Protein AF-A0A258JX05-F1 (afdb_monomer_lite)

Structure (mmCIF, N/CA/C/O backbone):
data_AF-A0A258JX05-F1
#
_entry.id   AF-A0A258JX05-F1
#
loop_
_atom_site.group_PDB
_atom_site.id
_atom_site.type_symbol
_atom_site.label_atom_id
_atom_site.label_alt_id
_atom_site.label_comp_id
_atom_site.label_asym_id
_atom_site.label_entity_id
_atom_site.label_seq_id
_atom_site.pdbx_PDB_ins_code
_atom_site.Cartn_x
_atom_site.Cartn_y
_atom_site.Cartn_z
_atom_site.occupancy
_atom_site.B_iso_or_equiv
_atom_site.auth_seq_id
_atom_site.auth_comp_id
_atom_site.auth_asym_id
_atom_site.auth_atom_id
_atom_site.pdbx_PDB_model_num
ATOM 1 N N . GLN A 1 1 ? 13.673 12.722 -2.017 1.00 50.06 1 GLN A N 1
ATOM 2 C CA . GLN A 1 1 ? 13.336 11.393 -1.460 1.00 50.06 1 GLN A CA 1
ATOM 3 C C . GLN A 1 1 ? 13.006 10.469 -2.627 1.00 50.06 1 GLN A C 1
ATOM 5 O O . GLN A 1 1 ? 11.968 10.650 -3.245 1.00 50.06 1 GLN A O 1
ATOM 10 N N . GLN A 1 2 ? 13.936 9.604 -3.041 1.00 59.66 2 GLN A N 1
ATOM 11 C CA . GLN A 1 2 ? 13.885 8.984 -4.374 1.00 59.66 2 GLN A CA 1
ATOM 12 C C . GLN A 1 2 ? 13.309 7.552 -4.334 1.00 59.66 2 GLN A C 1
ATOM 14 O O . GLN A 1 2 ? 13.719 6.741 -3.511 1.00 59.66 2 GLN A O 1
ATOM 19 N N . GLY A 1 3 ? 12.356 7.244 -5.225 1.00 70.50 3 GLY A N 1
ATOM 20 C CA . GLY A 1 3 ? 11.972 5.877 -5.626 1.00 70.50 3 GLY A CA 1
ATOM 21 C C . GLY A 1 3 ? 10.748 5.236 -4.951 1.00 70.50 3 GLY A C 1
ATOM 22 O O . GLY A 1 3 ? 9.857 4.754 -5.648 1.00 70.50 3 GLY A O 1
ATOM 23 N N . VAL A 1 4 ? 10.657 5.224 -3.616 1.00 84.31 4 VAL A N 1
ATOM 24 C CA . VAL A 1 4 ? 9.656 4.370 -2.927 1.00 84.31 4 VAL A CA 1
ATOM 25 C C . VAL A 1 4 ? 8.220 4.911 -2.995 1.00 84.31 4 VAL A C 1
ATOM 27 O O . VAL A 1 4 ? 7.261 4.150 -3.116 1.00 84.31 4 VAL A O 1
ATOM 30 N N . GLY A 1 5 ? 8.050 6.238 -2.976 1.00 91.75 5 GLY A N 1
ATOM 31 C CA . GLY A 1 5 ? 6.731 6.861 -2.825 1.00 91.75 5 GLY A CA 1
ATOM 32 C C . GLY A 1 5 ? 5.773 6.599 -3.991 1.00 91.75 5 GLY A C 1
ATOM 33 O O . GLY A 1 5 ? 4.563 6.518 -3.786 1.00 91.75 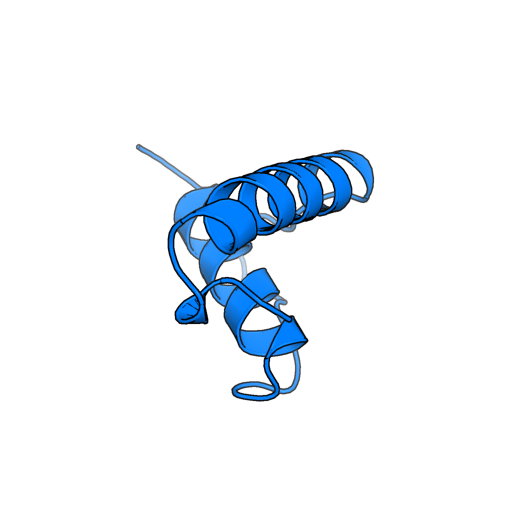5 GLY A O 1
ATOM 34 N N . LEU A 1 6 ? 6.288 6.452 -5.218 1.00 94.06 6 LEU A N 1
ATOM 35 C CA . LEU A 1 6 ? 5.453 6.085 -6.364 1.00 94.06 6 LEU A CA 1
ATOM 36 C C . LEU A 1 6 ? 5.024 4.612 -6.292 1.00 94.06 6 LEU A C 1
ATOM 38 O O . LEU A 1 6 ? 3.882 4.305 -6.622 1.00 94.06 6 LEU A O 1
ATOM 42 N N . ALA A 1 7 ? 5.903 3.717 -5.826 1.00 94.75 7 ALA A N 1
ATOM 43 C CA . ALA A 1 7 ? 5.614 2.285 -5.725 1.00 94.75 7 ALA A CA 1
ATOM 44 C C . ALA A 1 7 ? 4.513 2.022 -4.694 1.00 94.75 7 ALA A C 1
ATOM 46 O O . ALA A 1 7 ? 3.545 1.327 -4.991 1.00 94.75 7 ALA A O 1
ATOM 47 N N . VAL A 1 8 ? 4.595 2.686 -3.537 1.00 95.69 8 VAL A N 1
ATOM 48 C CA . VAL A 1 8 ? 3.553 2.634 -2.502 1.00 95.69 8 VAL A CA 1
ATOM 49 C C . VAL A 1 8 ? 2.220 3.169 -3.025 1.00 95.69 8 VAL A C 1
ATOM 51 O O . VAL A 1 8 ? 1.204 2.494 -2.890 1.00 95.69 8 VAL A O 1
ATOM 54 N N . ARG A 1 9 ? 2.198 4.343 -3.677 1.00 95.56 9 ARG A N 1
ATOM 55 C CA . ARG A 1 9 ? 0.951 4.912 -4.225 1.00 95.56 9 ARG A CA 1
ATOM 56 C C . ARG A 1 9 ? 0.287 3.980 -5.229 1.00 95.56 9 ARG A C 1
ATOM 58 O O . ARG A 1 9 ? -0.907 3.724 -5.120 1.00 95.56 9 ARG A O 1
ATOM 65 N N . LYS A 1 10 ? 1.060 3.457 -6.179 1.00 96.62 10 LYS A N 1
ATOM 66 C CA . LYS A 1 10 ? 0.547 2.531 -7.186 1.00 96.62 10 LYS A CA 1
ATOM 67 C C . LYS A 1 10 ? 0.019 1.235 -6.560 1.00 96.62 10 LYS A C 1
ATOM 69 O O . LYS A 1 10 ? -1.069 0.809 -6.933 1.00 96.62 10 LYS A O 1
ATOM 74 N N . TYR A 1 11 ? 0.716 0.675 -5.569 1.00 96.50 11 TYR A N 1
ATOM 75 C CA . TYR A 1 11 ? 0.252 -0.498 -4.821 1.00 96.50 11 TYR A CA 1
ATOM 76 C C . T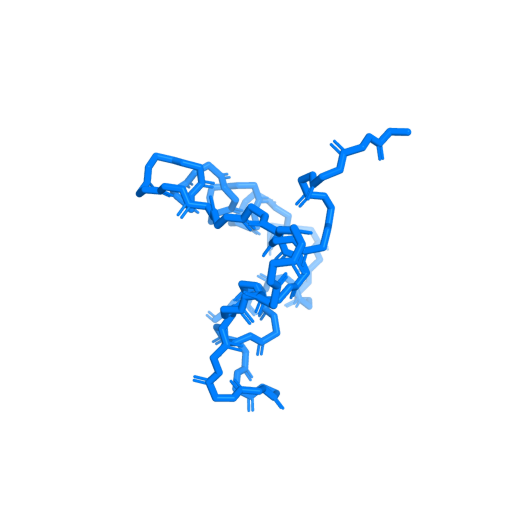YR A 1 11 ? -1.091 -0.246 -4.121 1.00 96.50 11 TYR A C 1
ATOM 78 O O . TYR A 1 11 ? -2.023 -1.035 -4.265 1.00 96.50 11 TYR A O 1
ATOM 86 N N . VAL A 1 12 ? -1.234 0.890 -3.429 1.00 96.44 12 VAL A N 1
ATOM 87 C CA . VAL A 1 12 ? -2.481 1.248 -2.733 1.00 96.44 12 VAL A CA 1
ATOM 88 C C . VAL A 1 12 ? -3.623 1.514 -3.717 1.00 96.44 12 VAL A C 1
ATOM 90 O O . VAL A 1 12 ? -4.740 1.055 -3.487 1.00 96.44 12 VAL A O 1
ATOM 93 N N . MET A 1 13 ? -3.363 2.217 -4.825 1.00 96.88 13 MET A N 1
ATOM 94 C CA . MET A 1 13 ? -4.369 2.444 -5.871 1.00 96.88 13 MET A CA 1
ATOM 95 C C . MET A 1 13 ? -4.831 1.128 -6.502 1.00 96.88 13 MET A C 1
ATOM 97 O O . MET A 1 13 ? -6.023 0.963 -6.747 1.00 96.88 13 MET A O 1
ATOM 101 N N . MET A 1 14 ? -3.909 0.185 -6.716 1.00 97.12 14 MET A N 1
ATOM 102 C CA . MET A 1 14 ? -4.223 -1.148 -7.225 1.00 97.12 14 MET A CA 1
ATOM 103 C C . MET A 1 14 ? -5.055 -1.959 -6.223 1.00 97.12 14 MET A C 1
ATOM 105 O O . MET A 1 14 ? -6.105 -2.468 -6.602 1.00 97.12 14 MET A O 1
ATOM 109 N N . ARG A 1 15 ? -4.666 -2.030 -4.936 1.00 95.38 15 ARG A N 1
ATOM 110 C CA . ARG A 1 15 ? -5.462 -2.736 -3.905 1.00 95.38 15 ARG A CA 1
ATOM 111 C C . ARG A 1 15 ? -6.879 -2.184 -3.755 1.00 95.38 15 ARG A C 1
ATOM 113 O O . ARG A 1 15 ? -7.775 -2.940 -3.408 1.00 95.38 15 ARG A O 1
ATOM 120 N N . ARG A 1 16 ? -7.080 -0.889 -4.016 1.00 95.69 16 ARG A N 1
ATOM 121 C CA . ARG A 1 16 ? -8.394 -0.225 -3.970 1.00 95.69 16 ARG A CA 1
ATOM 122 C C . ARG A 1 16 ? -9.189 -0.311 -5.274 1.00 95.69 16 ARG A C 1
ATOM 124 O O . ARG A 1 16 ? -10.278 0.244 -5.344 1.00 95.69 16 ARG A O 1
ATOM 131 N N . GLY A 1 17 ? -8.643 -0.940 -6.314 1.00 96.44 17 GLY A N 1
ATOM 132 C CA . GLY A 1 17 ? -9.317 -1.085 -7.604 1.00 96.44 17 GLY A CA 1
ATOM 133 C C . GLY A 1 17 ? -9.332 0.172 -8.483 1.00 96.44 17 GLY A C 1
ATOM 134 O O . GLY A 1 17 ? -10.056 0.200 -9.471 1.00 96.44 17 GLY A O 1
ATOM 135 N N . PHE A 1 18 ? -8.534 1.204 -8.182 1.00 97.12 18 PHE A N 1
ATOM 136 C CA . PHE A 1 18 ? -8.438 2.398 -9.038 1.00 97.12 18 PHE A CA 1
ATOM 137 C C . PHE A 1 18 ? -7.624 2.156 -10.313 1.00 97.12 18 PHE A C 1
ATOM 139 O O . PHE A 1 18 ? -7.848 2.813 -11.327 1.00 97.12 18 PHE A O 1
ATOM 146 N N . ILE A 1 19 ? -6.645 1.252 -10.256 1.00 97.81 19 ILE A N 1
ATOM 147 C CA . ILE A 1 19 ? -5.806 0.869 -11.395 1.00 97.81 19 ILE A CA 1
ATOM 148 C C . ILE A 1 19 ? -5.613 -0.645 -11.406 1.00 97.81 19 ILE A C 1
ATOM 150 O O . ILE A 1 19 ? -5.597 -1.277 -10.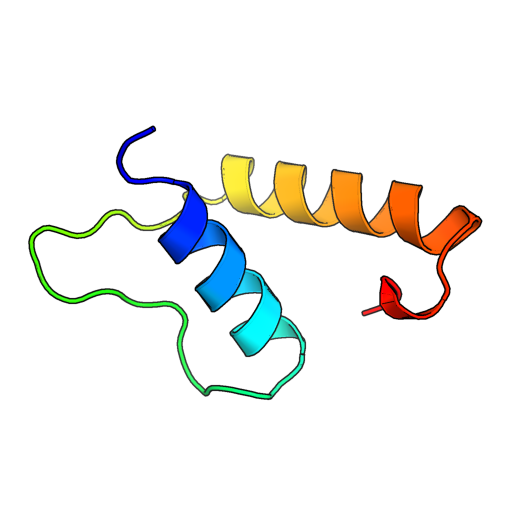355 1.00 97.81 19 ILE A O 1
ATOM 154 N N . ALA A 1 20 ? -5.393 -1.224 -12.585 1.00 97.94 20 ALA A N 1
ATOM 155 C CA . ALA A 1 20 ? -5.224 -2.671 -12.726 1.00 97.94 20 ALA A CA 1
ATOM 156 C C . ALA A 1 20 ? -3.847 -3.197 -12.270 1.00 97.94 20 ALA A C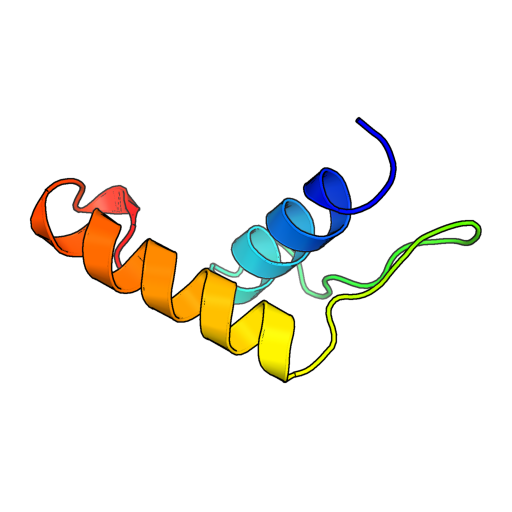 1
ATOM 158 O O . ALA A 1 20 ? -3.711 -4.381 -11.985 1.00 97.94 20 ALA A O 1
ATOM 159 N N . SER A 1 21 ? -2.807 -2.352 -12.236 1.00 96.25 21 SER A N 1
ATOM 160 C CA . SER A 1 21 ? -1.434 -2.792 -11.948 1.00 96.25 21 SER A CA 1
ATOM 161 C C . SER A 1 21 ? -0.578 -1.706 -11.301 1.00 96.25 21 SER A C 1
ATOM 163 O O . SER A 1 21 ? -0.580 -0.541 -11.726 1.00 96.25 21 SER A O 1
ATOM 165 N N . ASP A 1 22 ? 0.231 -2.105 -10.317 1.00 95.75 22 ASP A N 1
ATOM 166 C CA . ASP A 1 22 ? 1.187 -1.238 -9.638 1.00 95.75 22 ASP A CA 1
ATOM 167 C C . ASP A 1 22 ? 2.537 -1.072 -10.376 1.00 95.75 22 ASP A C 1
ATOM 169 O O . ASP A 1 22 ? 3.345 -0.219 -10.001 1.00 95.75 22 ASP A O 1
ATOM 173 N N . ALA A 1 23 ? 2.756 -1.802 -11.477 1.00 94.75 23 ALA A N 1
ATOM 174 C CA . ALA A 1 23 ? 4.021 -1.852 -12.214 1.00 94.75 23 ALA A CA 1
ATOM 175 C C . ALA A 1 23 ? 4.476 -0.488 -12.772 1.00 94.75 23 ALA A C 1
ATOM 177 O O . ALA A 1 23 ? 3.682 0.274 -13.327 1.00 94.75 23 ALA A O 1
ATOM 178 N N . GLN A 1 24 ? 5.768 -0.171 -12.672 1.00 92.56 24 GLN A N 1
ATOM 179 C CA . GLN A 1 24 ? 6.347 1.087 -13.164 1.00 92.56 24 GLN A CA 1
ATOM 180 C C . GLN A 1 24 ? 7.194 0.875 -14.421 1.00 92.56 24 GLN A C 1
ATOM 182 O O . GLN A 1 24 ? 7.823 -0.168 -14.590 1.00 92.56 24 GLN A O 1
ATOM 187 N N . ARG A 1 25 ? 7.245 1.890 -15.295 1.00 92.81 25 ARG A N 1
ATOM 188 C CA . ARG A 1 25 ? 8.207 1.921 -16.409 1.00 92.81 25 ARG A CA 1
ATOM 189 C C . ARG A 1 25 ? 9.613 2.197 -15.872 1.00 92.81 25 ARG A C 1
ATOM 191 O O . ARG A 1 25 ? 9.764 2.863 -14.852 1.00 92.81 25 ARG A O 1
ATOM 198 N N . LYS A 1 26 ? 10.636 1.692 -16.565 1.00 88.38 26 LYS A N 1
ATOM 199 C CA . LYS A 1 26 ? 12.038 1.894 -16.179 1.00 88.38 26 LYS A CA 1
ATOM 200 C C . LYS A 1 26 ? 12.480 3.350 -16.440 1.00 88.38 26 LYS A C 1
ATOM 202 O O . LYS A 1 26 ? 12.082 3.896 -17.468 1.00 88.38 26 LYS A O 1
ATOM 207 N N . PRO A 1 27 ? 13.325 3.942 -15.574 1.00 87.25 27 PRO A N 1
ATOM 208 C CA . PRO A 1 27 ? 13.785 3.403 -14.292 1.00 87.25 27 PRO A CA 1
ATOM 209 C C . PRO A 1 27 ? 12.697 3.548 -13.211 1.00 87.25 27 PRO A C 1
ATOM 211 O O . PRO A 1 27 ? 12.239 4.648 -12.921 1.00 87.25 27 PRO A O 1
ATOM 214 N N . GLY A 1 28 ? 12.284 2.433 -12.607 1.00 83.25 28 GLY A N 1
ATOM 215 C CA . GLY A 1 28 ? 11.215 2.397 -11.610 1.00 83.25 28 GLY A CA 1
ATOM 216 C C . GLY A 1 28 ? 11.369 1.184 -10.701 1.00 83.25 28 GLY A C 1
ATOM 217 O O . GLY A 1 28 ? 11.789 0.120 -11.155 1.00 83.25 28 GLY A O 1
ATOM 218 N N . GLY A 1 29 ? 11.077 1.363 -9.415 1.00 85.94 29 GLY A N 1
ATOM 219 C CA . GLY A 1 29 ? 11.169 0.310 -8.406 1.00 85.94 29 GLY A CA 1
ATOM 220 C C . GLY A 1 29 ? 9.804 -0.309 -8.124 1.00 85.94 29 GLY A C 1
ATOM 221 O O . GLY A 1 29 ? 8.788 0.386 -8.108 1.00 85.94 29 GLY A O 1
ATOM 222 N N . THR A 1 30 ? 9.779 -1.613 -7.869 1.00 87.81 30 THR A N 1
ATOM 223 C CA . THR A 1 30 ? 8.594 -2.322 -7.371 1.00 87.81 30 THR A CA 1
ATOM 224 C C . THR A 1 30 ? 8.759 -2.634 -5.892 1.00 87.81 30 THR A C 1
ATOM 226 O O . THR A 1 30 ? 9.873 -2.886 -5.432 1.00 87.81 30 THR A O 1
ATOM 229 N N . LEU A 1 31 ? 7.655 -2.681 -5.146 1.00 93.31 31 LEU A N 1
ATOM 230 C CA . LEU A 1 31 ? 7.694 -3.228 -3.793 1.00 93.31 31 LEU A CA 1
ATOM 231 C C . LEU A 1 31 ? 7.982 -4.734 -3.869 1.00 93.31 31 LEU A C 1
ATOM 233 O O . LEU A 1 31 ? 7.456 -5.432 -4.740 1.00 93.31 31 LEU A O 1
ATOM 237 N N . ASN A 1 32 ? 8.816 -5.244 -2.967 1.00 94.44 32 ASN A N 1
ATOM 238 C CA . ASN A 1 32 ? 8.908 -6.682 -2.733 1.00 94.44 32 ASN A CA 1
ATOM 239 C C . ASN A 1 32 ? 7.766 -7.129 -1.795 1.00 94.44 32 ASN A C 1
ATOM 241 O O . ASN A 1 32 ? 6.943 -6.319 -1.361 1.00 94.44 32 ASN A O 1
ATOM 245 N N . ALA A 1 33 ? 7.682 -8.429 -1.504 1.00 96.12 33 ALA A N 1
ATOM 246 C CA . ALA A 1 33 ? 6.619 -8.965 -0.652 1.00 96.12 33 ALA A CA 1
ATOM 247 C C . ALA A 1 33 ? 6.658 -8.398 0.780 1.00 96.12 33 ALA A C 1
ATOM 249 O O . ALA A 1 33 ? 5.611 -8.038 1.312 1.00 96.12 33 ALA A O 1
ATOM 250 N N . ALA A 1 34 ? 7.851 -8.250 1.366 1.00 96.88 34 ALA A N 1
ATOM 251 C CA . ALA A 1 34 ? 8.020 -7.689 2.707 1.00 96.88 34 ALA A CA 1
ATOM 252 C C . ALA A 1 34 ? 7.538 -6.231 2.784 1.00 96.88 34 ALA A C 1
ATOM 254 O O . ALA A 1 34 ? 6.719 -5.895 3.632 1.00 96.88 34 ALA A O 1
ATOM 255 N N . ALA A 1 35 ? 7.944 -5.389 1.831 1.00 95.38 35 ALA A N 1
ATOM 256 C CA . ALA A 1 35 ? 7.523 -3.994 1.770 1.00 95.38 35 ALA A CA 1
ATOM 257 C C . ALA A 1 35 ? 6.004 -3.848 1.561 1.00 95.38 35 ALA A C 1
ATOM 259 O O . ALA A 1 35 ? 5.392 -2.936 2.109 1.00 95.38 35 ALA A O 1
ATOM 260 N N . ARG A 1 36 ? 5.366 -4.752 0.799 1.00 96.06 36 ARG A N 1
ATOM 261 C CA . ARG A 1 36 ? 3.895 -4.789 0.694 1.00 96.06 36 ARG A CA 1
ATOM 262 C C . ARG A 1 36 ? 3.237 -5.097 2.038 1.00 96.06 36 ARG A C 1
ATOM 264 O O . ARG A 1 36 ? 2.311 -4.387 2.421 1.00 96.06 36 ARG A O 1
ATOM 271 N N . ALA A 1 37 ? 3.745 -6.093 2.764 1.00 97.69 37 ALA A N 1
ATOM 272 C CA . ALA A 1 37 ? 3.236 -6.451 4.086 1.00 97.69 37 ALA A CA 1
ATOM 273 C C . ALA A 1 37 ? 3.405 -5.308 5.103 1.00 97.69 37 ALA A C 1
ATOM 275 O O . ALA A 1 37 ? 2.494 -5.037 5.883 1.00 97.69 37 ALA A O 1
ATOM 276 N N . GLU A 1 38 ? 4.528 -4.587 5.058 1.00 97.50 38 GLU A N 1
ATOM 277 C CA . GLU A 1 38 ? 4.745 -3.393 5.882 1.00 97.50 38 GLU A CA 1
ATOM 278 C C . GLU A 1 38 ? 3.736 -2.283 5.557 1.00 97.50 38 GLU A C 1
ATOM 280 O O . GLU A 1 38 ? 3.145 -1.703 6.470 1.00 97.50 38 GLU A O 1
ATOM 285 N N . VAL A 1 39 ? 3.475 -2.012 4.272 1.00 96.38 39 VAL A N 1
ATOM 286 C CA . VAL A 1 39 ? 2.450 -1.038 3.859 1.00 96.38 39 VAL A CA 1
ATOM 287 C C . VAL A 1 39 ? 1.064 -1.457 4.354 1.00 96.38 39 VAL A C 1
ATOM 289 O O . VAL A 1 39 ? 0.343 -0.629 4.913 1.00 96.38 39 VAL A O 1
ATOM 292 N N . ASP A 1 40 ? 0.699 -2.731 4.207 1.00 97.19 40 ASP A N 1
ATOM 293 C CA . ASP A 1 40 ? -0.588 -3.252 4.677 1.00 97.19 40 ASP A CA 1
ATOM 294 C C . ASP A 1 40 ? -0.725 -3.155 6.204 1.00 97.19 40 ASP A C 1
ATOM 296 O O . ASP A 1 40 ? -1.785 -2.786 6.716 1.00 97.19 40 ASP A O 1
ATOM 300 N N . TYR A 1 41 ? 0.356 -3.412 6.941 1.00 97.88 41 TYR A N 1
ATOM 301 C CA . TYR A 1 41 ? 0.399 -3.241 8.390 1.00 97.88 41 TYR A CA 1
ATOM 302 C C . TYR A 1 41 ? 0.203 -1.776 8.809 1.00 97.88 41 TYR A C 1
ATOM 304 O O . TYR A 1 41 ? -0.543 -1.482 9.746 1.00 97.88 41 TYR A O 1
ATOM 312 N N . LEU A 1 42 ? 0.823 -0.824 8.109 1.00 97.12 42 LEU A N 1
ATOM 313 C CA . LEU A 1 42 ? 0.622 0.597 8.396 1.00 97.12 42 LEU A CA 1
ATOM 314 C C . LEU A 1 42 ? -0.807 1.051 8.070 1.00 97.12 42 LEU A C 1
ATOM 316 O O . LEU A 1 42 ? -1.393 1.811 8.844 1.00 97.12 42 LEU A O 1
ATOM 320 N N . LEU A 1 43 ? -1.394 0.554 6.978 1.00 97.31 43 LEU A N 1
ATOM 321 C CA . LEU A 1 43 ? -2.787 0.836 6.628 1.00 97.31 43 LEU A CA 1
ATOM 322 C C . LEU A 1 43 ? -3.767 0.251 7.649 1.00 97.31 43 LEU A C 1
ATOM 324 O O . LEU A 1 43 ? -4.714 0.939 8.023 1.00 97.31 43 LEU A O 1
ATOM 328 N N . SER A 1 44 ? -3.523 -0.959 8.163 1.00 97.38 44 SER A N 1
ATOM 329 C CA . SER A 1 44 ? -4.381 -1.560 9.194 1.00 97.38 44 SER A CA 1
ATOM 330 C C . SER A 1 44 ? -4.347 -0.770 10.506 1.00 97.38 44 SER A C 1
ATOM 332 O O . SER A 1 44 ? -5.381 -0.580 11.149 1.00 97.38 44 SER A O 1
ATOM 334 N N . ARG A 1 45 ? -3.182 -0.225 10.880 1.00 97.94 45 ARG A N 1
ATOM 335 C CA . ARG A 1 45 ? -3.062 0.691 12.023 1.00 97.94 45 ARG A CA 1
ATOM 336 C C . ARG A 1 45 ? -3.815 1.991 11.782 1.00 97.94 45 ARG A C 1
ATOM 338 O O . ARG A 1 45 ? -4.531 2.435 12.676 1.00 97.94 45 ARG A O 1
ATOM 345 N N . LEU A 1 46 ? -3.672 2.581 10.595 1.00 97.75 46 LEU A N 1
ATOM 346 C CA . LEU A 1 46 ? -4.361 3.817 10.232 1.00 97.75 46 LEU A CA 1
ATOM 347 C C . LEU A 1 46 ? -5.884 3.626 10.194 1.00 97.75 46 LEU A C 1
ATOM 349 O O . LEU A 1 46 ? -6.617 4.502 10.638 1.00 97.75 46 LEU A O 1
ATOM 353 N N . ALA A 1 47 ? -6.364 2.451 9.781 1.00 97.69 47 ALA A N 1
ATOM 354 C CA . ALA A 1 47 ? -7.783 2.099 9.754 1.00 97.69 47 ALA A CA 1
ATOM 355 C C . ALA A 1 47 ? -8.470 2.117 11.134 1.00 97.69 47 ALA A C 1
ATOM 357 O O . ALA A 1 47 ? -9.703 2.126 11.202 1.00 97.69 47 ALA A O 1
ATOM 358 N N . ARG A 1 48 ? -7.696 2.142 12.231 1.00 97.25 48 ARG A N 1
ATOM 359 C CA . ARG A 1 48 ? -8.212 2.310 13.599 1.00 97.25 48 ARG A CA 1
ATOM 360 C C . ARG A 1 48 ? -8.735 3.723 13.864 1.00 97.25 48 ARG A C 1
ATOM 362 O O . ARG A 1 48 ? -9.589 3.878 14.729 1.00 97.25 48 ARG A O 1
ATOM 369 N N . THR A 1 49 ? -8.220 4.732 13.160 1.00 98.00 49 THR A N 1
ATOM 370 C CA . THR A 1 49 ? -8.574 6.148 13.362 1.00 98.00 49 THR A CA 1
ATOM 371 C C . THR A 1 49 ? -9.118 6.820 12.104 1.00 98.00 49 THR A C 1
ATOM 373 O O . THR A 1 49 ? -9.936 7.727 12.217 1.00 98.00 49 THR A O 1
ATOM 376 N N . ASP A 1 50 ? -8.718 6.371 10.912 1.00 97.38 50 ASP A N 1
ATOM 377 C CA . ASP A 1 50 ? -9.205 6.873 9.628 1.00 97.38 50 ASP A CA 1
ATOM 378 C C . ASP A 1 50 ? -9.912 5.751 8.844 1.00 97.38 50 ASP A C 1
ATOM 380 O O . ASP A 1 50 ? -9.252 4.846 8.319 1.00 97.38 50 ASP A O 1
ATOM 384 N N . PRO A 1 51 ? -11.250 5.795 8.698 1.00 94.81 51 PRO A N 1
ATOM 385 C CA . PRO A 1 51 ? -11.994 4.758 7.990 1.00 94.81 51 P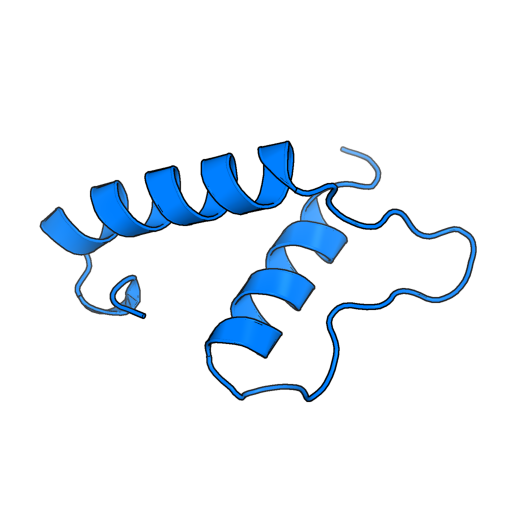RO A CA 1
ATOM 386 C C . PRO A 1 51 ? -11.625 4.667 6.508 1.00 94.81 51 PRO A C 1
ATOM 388 O O . PRO A 1 51 ? -11.788 3.601 5.917 1.00 94.81 51 PRO A O 1
ATOM 391 N N . ARG A 1 52 ? -11.075 5.730 5.903 1.00 92.94 52 ARG A N 1
ATOM 392 C CA . ARG A 1 52 ? -10.628 5.699 4.506 1.00 92.94 52 ARG A CA 1
ATOM 393 C C . ARG A 1 52 ? -9.473 4.733 4.308 1.00 92.94 52 ARG A C 1
ATOM 395 O O . ARG A 1 52 ? -9.236 4.353 3.169 1.00 92.94 52 ARG A O 1
ATOM 402 N N . ALA A 1 53 ? -8.732 4.358 5.353 1.00 95.12 53 ALA A N 1
ATOM 403 C CA . ALA A 1 53 ? -7.628 3.401 5.275 1.00 95.12 53 ALA A CA 1
ATOM 404 C C . ALA A 1 53 ? -8.075 1.929 5.303 1.00 95.12 53 ALA A C 1
ATOM 406 O O . ALA A 1 53 ? -7.242 1.057 5.063 1.00 95.12 53 ALA A O 1
ATOM 407 N N . LYS A 1 54 ? -9.364 1.649 5.544 1.00 89.94 54 LYS A N 1
ATOM 408 C CA . LYS A 1 54 ? -9.926 0.301 5.402 1.00 89.94 54 LYS A CA 1
ATOM 409 C C . LYS A 1 54 ? -9.863 -0.114 3.927 1.00 89.94 54 LYS A C 1
ATOM 411 O O . LYS A 1 54 ? -10.279 0.653 3.058 1.00 89.94 54 LYS A O 1
ATOM 416 N N . LEU A 1 55 ? -9.267 -1.278 3.674 1.00 76.38 55 LEU A N 1
ATOM 417 C CA . LEU A 1 55 ? -9.184 -1.927 2.364 1.00 76.38 55 LEU A CA 1
ATOM 418 C C . LEU A 1 55 ? -10.219 -3.042 2.282 1.00 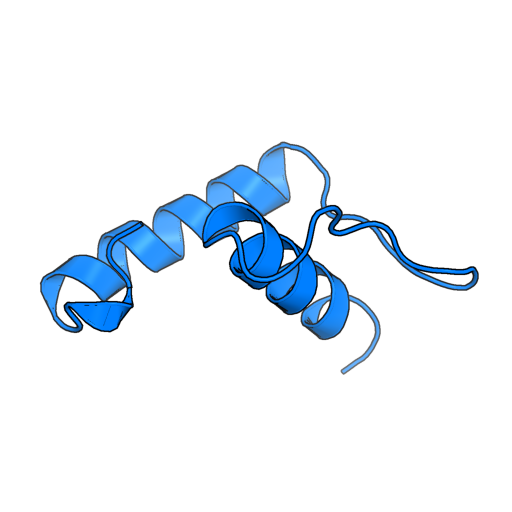76.38 55 LEU A C 1
ATOM 420 O O . LEU A 1 55 ? -10.390 -3.728 3.315 1.00 76.38 55 LEU A O 1
#

Foldseek 3Di:
DDADPLQLVLLVCCVVPVDVDSDDDPPHDHDDPVSSVVSLVVLVVVCVPDVVSPD

Radius of gyration: 11.68 Å; chains: 1; bounding box: 26×20×30 Å

pLDDT: mean 92.56, std 9.11, range [50.06, 98.0]

Sequence (55 aa):
QQGVGLAVRKYVMMRRGFIASDAQRKPGGTLNAAARAEVDYLLSRLARTDPRAKL

Secondary structure (DSSP, 8-state):
--SHHHHHHHHHHHHTTSSS----PSS-----HHHHHHHHHHHHHHTTT-GGG--